Protein AF-A0A0K2RE58-F1 (afdb_monomer)

Solvent-accessible surface area (backbone atoms only — not comparable to full-atom values): 7205 Å² total; per-residue (Å²): 124,88,37,88,30,58,27,41,42,34,70,83,66,79,78,44,66,29,50,30,36,69,42,78,44,76,34,79,96,66,64,27,40,36,36,45,38,38,35,43,42,92,88,70,52,70,50,42,34,43,36,40,36,38,67,41,87,90,76,69,30,39,33,37,38,62,45,48,74,82,71,63,81,72,67,82,51,24,39,31,47,79,53,97,61,28,3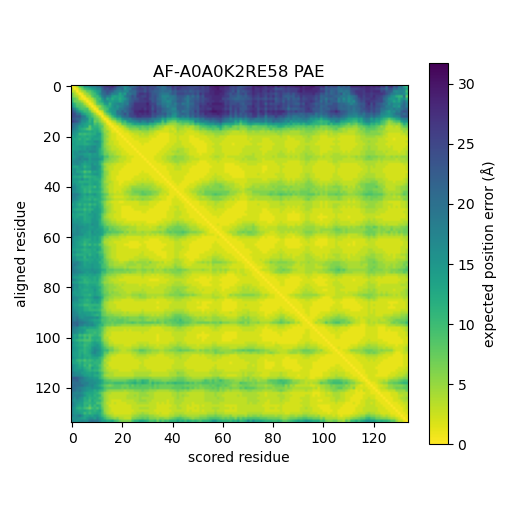6,43,30,43,31,81,52,98,71,22,37,41,38,38,37,41,35,60,54,98,65,30,40,38,40,38,34,28,40,19,52,67,86,50,94,56,72,44,55,45,32,36,38,48,39,60,74,117

Radius of gyration: 14.86 Å; Cα contacts (8 Å, |Δi|>4): 330; chains: 1; bounding box: 42×36×36 Å

pLDDT: mean 86.85, std 17.39, range [25.44, 98.5]

Foldseek 3Di:
DWFWDKKWFFPPDPTFIWIKTWDWDQDPVNQKIKIWIKTAGPVRDMKIKIWIWGADPVPRKIWIWMDIPVPDDTDGTFIGDDDPQKTWTWDQDLQFIWIWIWHADPQKTWIWIWTDGDVRPDTGTGIIDITGDD

Nearest PDB structures (foldseek):
  1xuv-assembly2_B-2  TM=3.868E-01  e=1.347E+00  Methanosarcina mazei Go1
  8t0b-assembly1_A  TM=4.002E-01  e=2.517E+00  Burkholderia pseudomallei
  3szd-assembly2_A  TM=3.207E-01  e=1.940E+00  Pseudomonas aeruginosa

Structure (mmCIF, N/CA/C/O backbone):
data_AF-A0A0K2RE58-F1
#
_entry.id   AF-A0A0K2RE58-F1
#
loop_
_atom_site.group_PDB
_atom_site.id
_atom_site.type_symbol
_atom_site.label_atom_id
_atom_site.label_alt_id
_atom_site.label_comp_id
_atom_site.label_asym_id
_atom_site.label_entity_id
_atom_site.label_seq_id
_atom_site.pdbx_PDB_ins_code
_atom_site.Cartn_x
_atom_site.Cartn_y
_atom_site.Cartn_z
_atom_site.occupancy
_atom_site.B_iso_or_equiv
_atom_site.auth_seq_id
_atom_site.auth_comp_id
_atom_site.auth_asym_id
_atom_site.auth_atom_id
_atom_site.pdbx_PDB_model_num
ATOM 1 N N . MET A 1 1 ? -8.934 14.467 6.658 1.00 32.16 1 MET A N 1
ATOM 2 C CA . MET A 1 1 ? -8.163 14.538 7.914 1.00 32.16 1 MET A CA 1
ATOM 3 C C . MET A 1 1 ? -6.712 14.378 7.505 1.00 32.16 1 MET A C 1
ATOM 5 O O . MET A 1 1 ? -6.365 13.281 7.088 1.00 32.16 1 MET A O 1
ATOM 9 N N . ALA A 1 2 ? -5.959 15.477 7.457 1.00 25.44 2 ALA A N 1
ATOM 10 C CA . ALA A 1 2 ? -4.579 15.512 6.970 1.00 25.44 2 ALA A CA 1
ATOM 11 C C . ALA A 1 2 ? -3.623 15.369 8.157 1.00 25.44 2 ALA A C 1
ATOM 13 O O . ALA A 1 2 ? -3.807 16.069 9.151 1.00 25.44 2 ALA A O 1
ATOM 14 N N . GLY A 1 3 ? -2.667 14.443 8.076 1.00 31.27 3 GLY A N 1
ATOM 15 C CA . GLY A 1 3 ? -1.688 14.166 9.129 1.00 31.27 3 GLY A CA 1
ATOM 16 C C . GLY A 1 3 ? -0.269 14.234 8.578 1.00 31.27 3 GLY A C 1
ATOM 17 O O . GLY A 1 3 ? 0.029 13.620 7.560 1.00 31.27 3 GLY A O 1
ATOM 18 N N . GLU A 1 4 ? 0.594 14.983 9.255 1.00 36.97 4 GLU A N 1
ATOM 19 C CA . GLU A 1 4 ? 2.000 15.196 8.905 1.00 36.97 4 GLU A CA 1
ATOM 20 C C . GLU A 1 4 ? 2.872 14.207 9.678 1.00 36.97 4 GLU A C 1
ATOM 22 O O . GLU A 1 4 ? 2.992 14.397 10.880 1.00 36.97 4 GLU A O 1
ATOM 27 N N . HIS A 1 5 ? 3.502 13.186 9.066 1.00 49.62 5 HIS A N 1
ATOM 28 C CA . HIS A 1 5 ? 4.506 12.371 9.779 1.00 49.62 5 HIS A CA 1
ATOM 29 C C . HIS A 1 5 ? 5.591 11.713 8.895 1.00 49.62 5 HIS A C 1
ATOM 31 O O . HIS A 1 5 ? 5.375 11.304 7.757 1.00 49.62 5 HIS A O 1
ATOM 37 N N . ARG A 1 6 ? 6.781 11.583 9.504 1.00 45.56 6 ARG A N 1
ATOM 38 C CA . ARG A 1 6 ? 8.070 11.150 8.935 1.00 45.56 6 ARG A CA 1
ATOM 39 C C . ARG A 1 6 ? 8.055 9.753 8.289 1.00 45.56 6 ARG A C 1
ATOM 41 O O . ARG A 1 6 ? 7.850 8.741 8.959 1.00 45.56 6 ARG A O 1
ATOM 48 N N . ALA A 1 7 ? 8.428 9.700 7.016 1.00 43.16 7 ALA A N 1
ATOM 49 C CA . ALA A 1 7 ? 8.826 8.512 6.268 1.00 43.16 7 ALA A CA 1
ATOM 50 C C . ALA A 1 7 ? 10.308 8.154 6.501 1.00 43.16 7 ALA A C 1
ATOM 52 O O . ALA A 1 7 ? 11.157 9.020 6.721 1.00 43.16 7 ALA A O 1
ATOM 53 N N . CYS A 1 8 ? 10.629 6.861 6.428 1.00 37.31 8 CYS A N 1
ATOM 54 C CA . CYS A 1 8 ? 11.985 6.310 6.434 1.00 37.31 8 CYS A CA 1
ATOM 55 C C . CYS A 1 8 ? 12.222 5.476 5.163 1.00 37.31 8 CYS A C 1
ATOM 57 O O . CYS A 1 8 ? 11.462 4.565 4.847 1.00 37.31 8 CYS A O 1
ATOM 59 N N . GLY A 1 9 ? 13.278 5.828 4.430 1.00 36.84 9 GLY A N 1
ATOM 60 C CA . GLY A 1 9 ? 13.442 5.571 2.997 1.00 36.84 9 GLY A CA 1
ATOM 61 C C . GLY A 1 9 ? 13.939 4.196 2.527 1.00 36.84 9 GLY A C 1
ATOM 62 O O . GLY A 1 9 ? 14.056 3.240 3.295 1.00 36.84 9 GLY A O 1
ATOM 63 N N . LEU A 1 10 ? 14.244 4.162 1.219 1.00 35.12 10 LEU A N 1
ATOM 64 C CA . LEU A 1 10 ? 14.718 3.026 0.411 1.00 35.12 10 LEU A CA 1
ATOM 65 C C . LEU A 1 10 ? 16.047 2.415 0.871 1.00 35.12 10 LEU A C 1
ATOM 67 O O . LEU A 1 10 ? 17.032 3.135 1.013 1.00 35.12 10 LEU A O 1
ATOM 71 N N . ALA A 1 11 ? 16.120 1.076 0.965 1.00 37.28 11 ALA A N 1
ATOM 72 C CA . ALA A 1 11 ? 17.372 0.328 1.144 1.00 37.28 11 ALA A CA 1
ATOM 73 C C . ALA A 1 11 ? 18.085 0.013 -0.185 1.00 37.28 11 ALA A C 1
ATOM 75 O O . ALA A 1 11 ? 18.521 -1.109 -0.426 1.00 37.28 11 ALA A O 1
ATOM 76 N N . LEU A 1 12 ? 18.239 1.027 -1.035 1.00 34.56 12 LEU A N 1
ATOM 77 C CA . LEU A 1 12 ? 19.240 1.047 -2.104 1.00 34.56 12 LEU A CA 1
ATOM 78 C C . LEU A 1 12 ? 19.8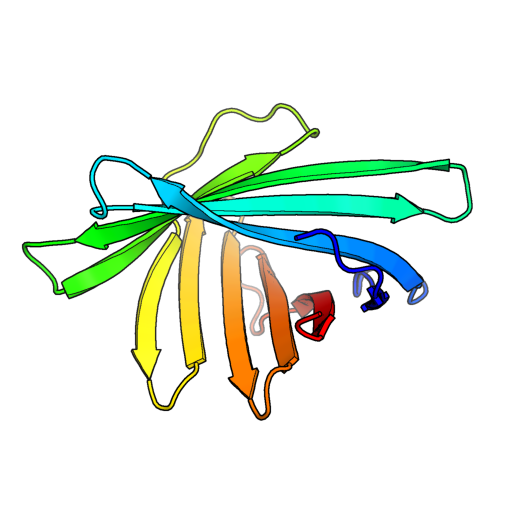55 2.454 -2.129 1.00 34.56 12 LEU A C 1
ATOM 80 O O . LEU A 1 12 ? 19.512 3.285 -2.965 1.00 34.56 12 LEU A O 1
ATOM 84 N N . GLY A 1 13 ? 20.696 2.746 -1.132 1.00 48.16 13 GLY A N 1
ATOM 85 C CA . GLY A 1 13 ? 21.348 4.045 -0.931 1.00 48.16 13 GLY A CA 1
ATOM 86 C C . GLY A 1 13 ? 21.375 4.488 0.535 1.00 48.16 13 GLY A C 1
ATOM 87 O O . GLY A 1 13 ? 21.049 3.721 1.442 1.00 48.16 13 GLY A O 1
ATOM 88 N N . THR A 1 14 ? 21.769 5.741 0.775 1.00 57.22 14 THR A N 1
ATOM 89 C CA . THR A 1 14 ? 21.676 6.377 2.097 1.00 57.22 14 THR A CA 1
ATOM 90 C C . THR A 1 14 ? 20.213 6.444 2.525 1.00 57.22 14 THR A C 1
ATOM 92 O O . THR A 1 14 ? 19.367 6.934 1.776 1.00 57.22 14 THR A O 1
ATOM 95 N N . ARG A 1 15 ? 19.909 5.980 3.743 1.00 62.75 15 ARG A N 1
ATOM 96 C CA . ARG A 1 15 ? 18.578 6.114 4.344 1.00 62.75 15 ARG A CA 1
ATOM 97 C C . ARG A 1 15 ? 18.203 7.595 4.395 1.00 62.75 15 ARG A C 1
ATOM 99 O O . ARG A 1 15 ? 18.829 8.364 5.119 1.00 62.75 15 ARG A O 1
ATOM 106 N N . ARG A 1 16 ? 17.180 7.977 3.636 1.00 69.50 16 ARG A N 1
ATOM 107 C CA . ARG A 1 16 ? 16.602 9.325 3.651 1.00 69.50 16 ARG A CA 1
ATOM 108 C C . ARG A 1 16 ? 15.283 9.327 4.411 1.00 69.50 16 ARG A C 1
ATOM 110 O O . ARG A 1 16 ? 14.629 8.289 4.533 1.00 69.50 16 ARG A O 1
ATOM 117 N N . THR A 1 17 ? 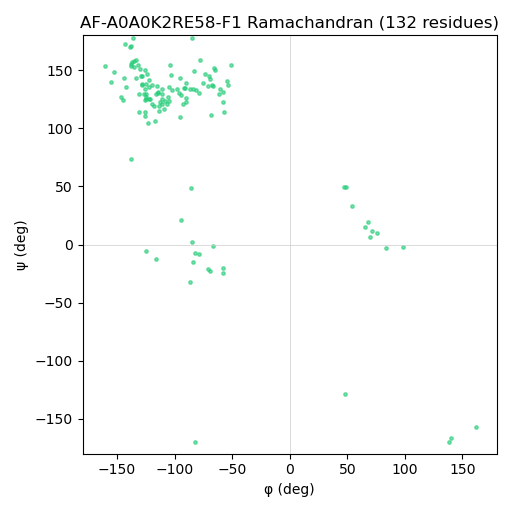14.929 10.480 4.956 1.00 77.06 17 THR A N 1
ATOM 118 C CA . THR A 1 17 ? 13.632 10.722 5.590 1.00 77.06 17 THR A CA 1
ATOM 119 C C . THR A 1 17 ? 12.926 11.841 4.851 1.00 77.06 17 THR A C 1
ATOM 121 O O . THR A 1 17 ? 13.558 12.849 4.545 1.00 77.06 17 THR A O 1
ATOM 124 N N . ALA A 1 18 ? 11.636 11.661 4.614 1.00 83.50 18 ALA A N 1
ATOM 125 C CA . ALA A 1 18 ? 10.760 12.619 3.950 1.00 83.50 18 ALA A CA 1
ATOM 126 C C . ALA A 1 18 ? 9.489 12.777 4.788 1.00 83.50 18 ALA A C 1
ATOM 128 O O . ALA A 1 18 ? 9.127 11.849 5.512 1.00 83.50 18 ALA A O 1
ATOM 129 N N . ASP A 1 19 ? 8.804 13.909 4.704 1.00 84.44 19 ASP A N 1
ATOM 130 C CA . ASP A 1 19 ? 7.482 14.027 5.317 1.00 84.44 19 ASP A CA 1
ATOM 131 C C . ASP A 1 19 ? 6.445 13.403 4.393 1.00 84.44 19 ASP A C 1
ATOM 133 O O . ASP A 1 19 ? 6.462 13.635 3.181 1.00 84.44 19 ASP A O 1
ATOM 137 N N . ALA A 1 20 ? 5.572 12.574 4.965 1.00 86.44 20 ALA A N 1
ATOM 138 C CA . ALA A 1 20 ? 4.543 11.868 4.229 1.00 86.44 20 ALA A CA 1
ATOM 139 C C . ALA A 1 20 ? 3.165 12.072 4.855 1.00 86.44 20 ALA A C 1
ATOM 141 O O . ALA A 1 20 ? 3.000 12.104 6.077 1.00 86.44 20 ALA A O 1
ATOM 142 N N . GLU A 1 21 ? 2.167 12.137 3.986 1.00 90.06 21 GLU A N 1
ATOM 143 C CA . GLU A 1 21 ? 0.761 12.091 4.339 1.00 90.06 21 GLU A CA 1
ATOM 144 C C . GLU A 1 21 ? 0.152 10.818 3.755 1.00 90.06 21 GLU A C 1
ATOM 146 O O . GLU A 1 21 ? 0.389 10.455 2.599 1.00 90.06 21 GLU A O 1
ATOM 151 N N . VAL A 1 22 ? -0.664 10.144 4.565 1.00 93.75 22 VAL A N 1
ATOM 152 C CA . VAL A 1 22 ? -1.510 9.050 4.103 1.00 93.75 22 VAL A CA 1
ATOM 153 C C . VAL A 1 22 ? -2.928 9.257 4.605 1.00 93.75 22 VAL A C 1
ATOM 155 O O . VAL A 1 22 ? -3.162 9.470 5.794 1.00 93.75 22 VAL A O 1
ATOM 158 N N . THR A 1 23 ? -3.892 9.169 3.697 1.00 94.38 23 THR A N 1
ATOM 159 C CA . THR A 1 23 ? -5.313 9.221 4.036 1.00 94.38 23 THR A CA 1
ATOM 160 C C . THR A 1 23 ? -6.017 7.981 3.522 1.00 94.38 23 THR A C 1
ATOM 162 O O . THR A 1 23 ? -5.652 7.423 2.490 1.00 94.38 23 THR A O 1
ATOM 165 N N . PHE A 1 24 ? -7.028 7.545 4.269 1.00 94.81 24 PHE A N 1
ATOM 166 C CA . PHE A 1 24 ? -7.882 6.430 3.892 1.00 94.81 24 PHE A CA 1
ATOM 167 C C . PHE A 1 24 ? -9.335 6.887 3.898 1.00 94.81 24 PHE A C 1
ATOM 169 O O . PHE A 1 24 ? -9.801 7.469 4.881 1.00 94.81 24 PHE A O 1
ATOM 176 N N . SER A 1 25 ? -10.062 6.617 2.820 1.00 96.31 25 SER A N 1
ATOM 177 C CA . SER A 1 25 ? -11.476 6.959 2.686 1.00 96.31 25 SER A CA 1
ATOM 178 C C . SER A 1 25 ? -12.269 5.780 2.133 1.00 96.31 25 SER A C 1
ATOM 180 O O . SER A 1 25 ? -11.790 5.008 1.306 1.00 96.31 25 SER A O 1
ATOM 182 N N . ARG A 1 26 ? -13.504 5.609 2.614 1.00 97.69 26 ARG A N 1
ATOM 183 C CA . ARG A 1 26 ? -14.423 4.619 2.042 1.00 97.69 26 ARG A CA 1
ATOM 184 C C . ARG A 1 26 ? -14.868 5.101 0.664 1.00 97.69 26 ARG A C 1
ATOM 186 O O . 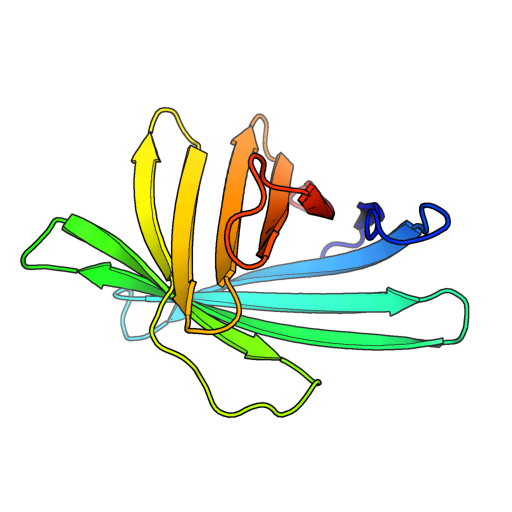ARG A 1 26 ? -15.219 6.268 0.506 1.00 97.69 26 ARG A O 1
ATOM 193 N N . ALA A 1 27 ? -14.898 4.196 -0.299 1.00 97.06 27 ALA A N 1
ATOM 194 C CA . ALA A 1 27 ? -15.346 4.454 -1.660 1.00 97.06 27 ALA A CA 1
ATOM 195 C C . ALA A 1 27 ? -16.251 3.319 -2.152 1.00 97.06 27 ALA A C 1
ATOM 197 O O . ALA A 1 27 ? -16.494 2.351 -1.429 1.00 97.06 27 ALA A O 1
ATOM 198 N N . ALA A 1 28 ? -16.772 3.460 -3.377 1.00 96.81 28 ALA A N 1
ATOM 199 C CA . ALA A 1 28 ? -17.606 2.454 -4.039 1.00 96.81 28 ALA A CA 1
ATOM 200 C C . ALA A 1 28 ? -18.739 1.932 -3.134 1.00 96.81 28 ALA A C 1
ATOM 202 O O . ALA A 1 28 ? -18.865 0.735 -2.922 1.00 96.81 28 ALA A O 1
ATOM 203 N N . GLY A 1 29 ? -19.507 2.827 -2.503 1.00 95.69 29 GLY A N 1
ATOM 204 C CA . GLY A 1 29 ? -20.604 2.432 -1.606 1.00 95.69 29 GLY A CA 1
ATOM 205 C C . GLY A 1 29 ? -20.174 1.691 -0.330 1.00 95.69 29 GLY A C 1
ATOM 206 O O . GLY A 1 29 ? -21.012 1.087 0.327 1.00 95.69 29 GLY A O 1
ATOM 207 N N . GLY A 1 30 ? -18.887 1.731 0.030 1.00 94.62 30 GLY A N 1
ATOM 208 C CA . GLY A 1 30 ? -18.326 1.015 1.178 1.00 94.62 30 GLY A CA 1
ATOM 209 C C . GLY A 1 30 ? -17.643 -0.308 0.826 1.00 94.62 30 GLY A C 1
ATOM 210 O O . GLY A 1 30 ? -17.061 -0.919 1.716 1.00 94.62 30 GLY A O 1
ATOM 211 N N . TYR A 1 31 ? -17.655 -0.718 -0.447 1.00 95.44 31 TYR A N 1
ATOM 212 C CA . TYR A 1 31 ? -16.985 -1.935 -0.922 1.00 95.44 31 TYR A CA 1
ATOM 213 C C . TYR A 1 31 ? -15.484 -1.748 -1.187 1.00 95.44 31 TYR A C 1
ATOM 215 O O . TYR A 1 31 ? -14.781 -2.721 -1.456 1.00 95.44 31 TYR A O 1
ATOM 223 N N . ALA A 1 32 ? -14.982 -0.512 -1.108 1.00 97.75 32 ALA A N 1
ATOM 224 C CA . ALA A 1 32 ? -13.568 -0.212 -1.281 1.00 97.75 32 ALA A CA 1
ATOM 225 C C . ALA A 1 32 ? -13.045 0.767 -0.224 1.00 97.75 32 ALA A C 1
ATOM 227 O O . ALA A 1 32 ? -13.774 1.630 0.277 1.00 97.75 32 ALA A O 1
ATOM 228 N N . LEU A 1 33 ? -11.748 0.665 0.061 1.00 97.75 33 LEU A N 1
ATOM 229 C CA . LEU A 1 33 ? -10.988 1.666 0.803 1.00 97.75 33 LEU A CA 1
ATOM 230 C C . LEU A 1 33 ? -9.956 2.286 -0.137 1.00 97.75 33 LEU A C 1
ATOM 232 O O . LEU A 1 33 ? -9.090 1.586 -0.654 1.00 97.75 33 LEU A O 1
ATOM 236 N N . VAL A 1 34 ? -10.040 3.592 -0.357 1.00 98.31 34 VAL A N 1
ATOM 237 C CA . VAL A 1 34 ? -9.049 4.338 -1.130 1.00 98.31 34 VAL A CA 1
ATOM 238 C C . VAL A 1 34 ? -7.981 4.839 -0.175 1.00 98.31 34 VAL A C 1
ATOM 240 O O . VAL A 1 34 ? -8.291 5.502 0.810 1.00 98.31 34 VAL A O 1
ATOM 243 N N . GLN A 1 35 ? -6.730 4.518 -0.472 1.00 97.56 35 GLN A N 1
ATOM 244 C CA . GLN A 1 35 ? -5.541 5.105 0.122 1.00 97.56 35 GLN A CA 1
ATOM 245 C C . GLN A 1 35 ? -5.039 6.213 -0.795 1.00 97.56 35 GLN A C 1
ATOM 247 O O . GLN A 1 35 ? -4.815 5.969 -1.977 1.00 97.56 35 GLN A O 1
ATOM 252 N N . SER A 1 36 ? -4.782 7.392 -0.249 1.00 96.62 36 SER A N 1
ATOM 253 C CA . SER A 1 36 ? -3.999 8.429 -0.921 1.00 96.62 36 SER A CA 1
ATOM 254 C C . SER A 1 36 ? -2.715 8.637 -0.144 1.00 96.62 36 SER A C 1
ATOM 256 O O . SER A 1 36 ? -2.756 8.775 1.076 1.00 96.62 36 SER A O 1
ATOM 258 N N . TYR A 1 37 ? -1.589 8.633 -0.844 1.00 94.50 37 TYR A N 1
ATOM 259 C CA . TYR A 1 37 ? -0.260 8.798 -0.281 1.00 94.50 37 TYR A CA 1
ATOM 260 C C . TYR A 1 37 ? 0.482 9.904 -1.023 1.00 94.50 37 TYR A C 1
ATOM 262 O O . TYR A 1 37 ? 0.456 9.947 -2.253 1.00 94.50 37 TYR A O 1
ATOM 270 N N . ARG A 1 38 ? 1.185 10.753 -0.277 1.00 93.12 38 ARG A N 1
ATOM 271 C CA . ARG A 1 38 ? 2.127 11.728 -0.823 1.00 93.12 38 ARG A CA 1
ATOM 272 C C . ARG A 1 38 ? 3.316 11.874 0.112 1.00 93.12 38 ARG A C 1
ATOM 274 O O . ARG A 1 38 ? 3.129 11.879 1.324 1.00 93.12 38 ARG A O 1
ATOM 281 N N . HIS A 1 39 ? 4.510 12.060 -0.437 1.00 89.62 39 HIS A N 1
ATOM 282 C CA . HIS A 1 39 ? 5.645 12.580 0.322 1.00 89.62 39 HIS A CA 1
ATOM 283 C C . HIS A 1 39 ? 6.401 13.651 -0.455 1.00 89.62 39 HIS A C 1
ATOM 285 O O . HIS A 1 39 ? 6.326 13.705 -1.684 1.00 89.62 39 HIS A O 1
ATOM 291 N N . ILE A 1 40 ? 7.135 14.487 0.274 1.00 88.50 40 ILE A N 1
ATOM 292 C CA . ILE A 1 40 ? 8.023 15.508 -0.284 1.00 88.50 40 ILE A CA 1
ATOM 293 C C . ILE A 1 40 ? 9.437 15.244 0.233 1.00 88.50 40 ILE A C 1
ATOM 295 O O . ILE A 1 40 ? 9.664 15.136 1.438 1.00 88.50 40 ILE A O 1
ATOM 299 N N . GLU A 1 41 ? 10.378 15.110 -0.692 1.00 85.38 41 GLU A N 1
ATOM 300 C CA . GLU A 1 41 ? 11.802 14.954 -0.413 1.00 85.38 41 GLU A CA 1
ATOM 301 C C . GLU A 1 41 ? 12.441 16.311 -0.058 1.00 85.38 41 GLU A C 1
ATOM 303 O O . GLU A 1 41 ? 11.923 17.364 -0.441 1.00 85.38 41 GLU A O 1
ATOM 308 N N . PRO A 1 42 ? 13.600 16.332 0.630 1.00 82.94 42 PRO A N 1
ATOM 309 C CA . PRO A 1 42 ? 14.271 17.580 1.008 1.00 82.94 42 PRO A CA 1
ATOM 310 C C . PRO A 1 42 ? 14.639 18.506 -0.162 1.00 82.94 42 PRO A C 1
ATOM 312 O O . PRO A 1 42 ? 14.794 19.708 0.034 1.00 82.94 42 PRO A O 1
ATOM 315 N N . ASP A 1 43 ? 14.797 17.959 -1.370 1.00 85.75 43 ASP A N 1
ATOM 316 C CA . ASP A 1 43 ? 15.091 18.716 -2.593 1.00 85.75 43 ASP A CA 1
ATOM 317 C C . ASP A 1 43 ? 13.833 19.283 -3.283 1.00 85.75 43 ASP A C 1
ATOM 319 O O . ASP A 1 43 ? 13.932 19.916 -4.334 1.00 85.75 43 ASP A O 1
ATOM 323 N N . GLY A 1 44 ? 12.651 19.073 -2.696 1.00 86.56 44 GLY A N 1
ATOM 324 C CA . GLY A 1 44 ? 11.365 19.521 -3.226 1.00 86.56 44 GLY A CA 1
ATOM 325 C C . GLY A 1 44 ? 10.743 18.582 -4.261 1.00 86.56 44 GLY A C 1
ATOM 326 O O . GLY A 1 44 ? 9.614 18.830 -4.698 1.00 86.56 44 GLY A O 1
ATOM 327 N N . THR A 1 45 ? 11.419 17.495 -4.646 1.00 89.06 45 THR A N 1
ATOM 328 C CA . THR A 1 45 ? 10.774 16.434 -5.427 1.00 89.06 45 THR A CA 1
ATOM 329 C C . THR A 1 45 ? 9.693 15.752 -4.590 1.00 89.06 45 THR A C 1
ATOM 331 O O . THR A 1 45 ? 9.732 15.751 -3.360 1.00 89.06 45 THR A O 1
ATOM 334 N N . HIS A 1 46 ? 8.668 15.216 -5.246 1.00 89.62 46 HIS A N 1
ATOM 335 C CA . HIS A 1 46 ? 7.557 14.573 -4.557 1.00 89.62 46 HIS A CA 1
ATOM 336 C C . HIS A 1 46 ? 7.150 13.289 -5.265 1.00 89.62 46 HIS A C 1
ATOM 338 O O . HIS A 1 46 ? 7.347 13.122 -6.470 1.00 89.62 46 HIS A O 1
ATOM 344 N N . PHE A 1 47 ? 6.551 12.398 -4.489 1.00 91.81 47 PHE A N 1
ATOM 345 C CA . PHE A 1 47 ? 5.932 11.177 -4.970 1.00 91.81 47 PHE A CA 1
ATOM 346 C C . PHE A 1 47 ? 4.490 11.150 -4.496 1.00 91.81 47 PHE A C 1
ATOM 348 O O . PHE A 1 47 ? 4.204 11.468 -3.339 1.00 91.81 47 PHE A O 1
ATOM 355 N N . GLU A 1 48 ? 3.594 10.736 -5.381 1.00 95.31 48 GLU A N 1
ATOM 356 C CA . GLU A 1 48 ? 2.174 10.584 -5.095 1.00 95.31 48 GLU A CA 1
ATOM 357 C C . GLU A 1 48 ? 1.717 9.206 -5.544 1.00 95.31 48 GLU A C 1
ATOM 359 O O . GLU A 1 48 ? 2.181 8.686 -6.557 1.00 95.31 48 GLU A O 1
ATOM 364 N N . GLY A 1 49 ? 0.787 8.609 -4.807 1.00 95.19 49 GLY A N 1
ATOM 365 C CA . GLY A 1 49 ? 0.166 7.373 -5.243 1.00 95.19 49 GLY A CA 1
ATOM 366 C C . GLY A 1 49 ? -1.158 7.088 -4.568 1.00 95.19 49 GLY A C 1
ATOM 367 O O . GLY A 1 49 ? -1.428 7.522 -3.446 1.00 95.19 49 GLY A O 1
ATOM 368 N N . HIS A 1 50 ? -1.986 6.331 -5.276 1.00 97.06 50 HIS A N 1
ATOM 369 C CA . HIS A 1 50 ? -3.324 5.971 -4.850 1.00 97.06 50 HIS A CA 1
ATOM 370 C C . HIS A 1 50 ? -3.501 4.462 -4.871 1.00 97.06 50 HIS A C 1
ATOM 372 O O . HIS A 1 50 ? -3.297 3.800 -5.889 1.00 97.06 50 HIS A O 1
ATOM 378 N N . GLY A 1 51 ? -3.898 3.939 -3.716 1.00 97.31 51 GLY A N 1
ATOM 379 C CA . GLY A 1 51 ? -4.257 2.550 -3.518 1.00 97.31 51 GLY A CA 1
ATOM 380 C C . GLY A 1 51 ? -5.767 2.368 -3.457 1.00 97.31 51 GLY A C 1
ATOM 381 O O . GLY A 1 51 ? -6.465 3.207 -2.897 1.00 97.31 51 GLY A O 1
ATOM 382 N N . VAL A 1 52 ? -6.279 1.254 -3.963 1.00 98.38 52 VAL A N 1
ATOM 383 C CA . VAL A 1 52 ? -7.668 0.833 -3.752 1.00 98.38 52 VAL A CA 1
ATO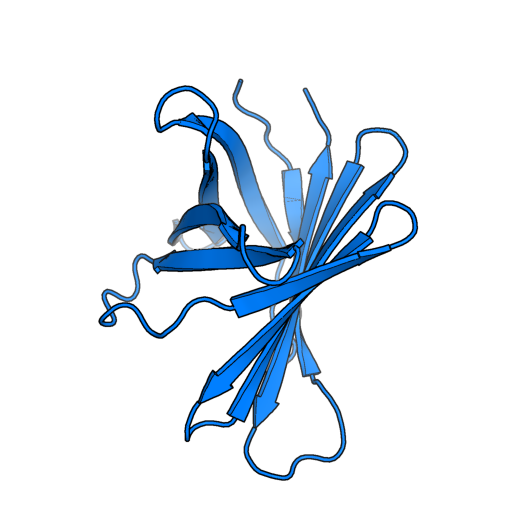M 384 C C . VAL A 1 52 ? -7.651 -0.573 -3.179 1.00 98.38 52 VAL A C 1
ATOM 386 O O . VAL A 1 52 ? -7.218 -1.509 -3.850 1.00 98.38 52 VAL A O 1
ATOM 389 N N . PHE A 1 53 ? -8.105 -0.713 -1.937 1.00 98.44 53 PHE A N 1
ATOM 390 C CA . PHE A 1 53 ? -8.311 -2.004 -1.294 1.00 98.44 53 PHE A CA 1
ATOM 391 C C . PHE A 1 53 ? -9.738 -2.486 -1.536 1.00 98.44 53 PHE A C 1
ATOM 393 O O . PHE A 1 53 ? -10.689 -1.724 -1.353 1.00 98.44 53 PHE A O 1
ATOM 400 N N . THR A 1 54 ? -9.878 -3.757 -1.895 1.00 98.19 54 THR A N 1
ATOM 401 C CA . THR A 1 54 ? -11.156 -4.479 -2.009 1.00 98.19 54 THR A CA 1
ATOM 402 C C . THR A 1 54 ? -11.000 -5.877 -1.412 1.00 98.19 54 THR A C 1
ATOM 404 O O . THR A 1 54 ? -9.883 -6.287 -1.091 1.00 98.19 54 THR A O 1
ATOM 407 N N . VAL A 1 55 ? -12.103 -6.604 -1.251 1.00 97.38 55 VAL A N 1
ATOM 408 C CA . VAL A 1 55 ? -12.091 -8.014 -0.843 1.00 97.38 55 VAL A CA 1
ATOM 409 C C . VAL A 1 55 ? -12.543 -8.858 -2.028 1.00 97.38 55 VAL A C 1
ATOM 411 O O . VAL A 1 55 ? -13.570 -8.561 -2.635 1.00 97.38 55 VAL A O 1
ATOM 414 N N . ASP A 1 56 ? -11.767 -9.885 -2.359 1.00 95.56 56 ASP A N 1
ATOM 415 C CA . ASP A 1 56 ? -12.124 -10.933 -3.308 1.00 95.56 56 ASP A CA 1
ATOM 416 C C . ASP A 1 56 ? -13.261 -11.770 -2.691 1.00 95.56 56 ASP A C 1
ATOM 418 O O . ASP A 1 56 ? -13.031 -12.436 -1.678 1.00 95.56 56 ASP A O 1
ATOM 422 N N . PRO A 1 57 ? -14.493 -11.713 -3.227 1.00 91.94 57 PRO A N 1
ATOM 423 C CA . PRO A 1 57 ? -15.638 -12.382 -2.614 1.00 91.94 57 PRO A CA 1
ATOM 424 C C . PRO A 1 57 ? -15.551 -13.909 -2.705 1.00 91.94 57 PRO A C 1
ATOM 426 O O . PRO A 1 57 ? -16.167 -14.593 -1.890 1.00 91.94 57 PRO A O 1
ATOM 429 N N . ASP A 1 58 ? -14.782 -14.434 -3.659 1.00 94.44 58 ASP A N 1
ATOM 430 C CA . ASP A 1 58 ? -14.674 -15.870 -3.904 1.00 94.44 58 ASP A CA 1
ATOM 431 C C . ASP A 1 58 ? -13.602 -16.508 -3.008 1.00 94.44 58 ASP A C 1
ATOM 433 O O . ASP A 1 58 ? -13.746 -17.651 -2.576 1.00 94.44 58 ASP A O 1
ATOM 437 N N . HIS A 1 59 ? -12.538 -15.759 -2.693 1.00 91.56 59 HIS A N 1
ATOM 438 C CA . HIS A 1 59 ? -11.365 -16.275 -1.972 1.00 91.56 59 HIS A CA 1
ATOM 439 C C . HIS A 1 59 ? -11.146 -15.638 -0.591 1.00 91.56 59 HIS A C 1
ATOM 441 O O . HIS A 1 59 ? -10.322 -16.115 0.189 1.00 91.56 59 HIS A O 1
ATOM 447 N N . GLY A 1 60 ? -11.843 -14.542 -0.275 1.00 92.56 60 GLY A N 1
ATOM 448 C CA . GLY A 1 60 ? -11.674 -13.785 0.971 1.00 92.56 60 GLY A CA 1
ATOM 449 C C . GLY A 1 60 ? -10.346 -13.023 1.077 1.00 92.56 60 GLY A C 1
ATOM 450 O O . GLY A 1 60 ? -10.037 -12.459 2.129 1.00 92.56 60 GLY A O 1
ATOM 451 N N . GLU A 1 61 ? -9.543 -13.000 0.011 1.00 97.38 61 GLU A N 1
ATOM 452 C CA . GLU A 1 61 ? -8.300 -12.232 -0.059 1.00 97.38 61 GLU A CA 1
ATOM 453 C C . GLU A 1 61 ? -8.586 -10.730 -0.128 1.00 97.38 61 GLU A C 1
ATOM 455 O O . GLU A 1 61 ? -9.520 -10.272 -0.779 1.00 97.38 61 GLU A O 1
ATOM 460 N N . THR A 1 62 ? -7.731 -9.926 0.493 1.00 98.25 62 THR A N 1
ATOM 461 C CA . THR A 1 62 ? -7.669 -8.493 0.209 1.00 98.25 62 THR A CA 1
ATOM 462 C C . THR A 1 62 ? -6.895 -8.273 -1.086 1.00 98.25 62 THR A C 1
ATOM 464 O O . THR A 1 62 ? -5.782 -8.773 -1.251 1.00 98.25 62 THR A O 1
ATOM 467 N N . LEU A 1 63 ? -7.470 -7.486 -1.991 1.00 98.38 63 LEU A N 1
ATOM 468 C CA . LEU A 1 63 ? -6.831 -7.033 -3.221 1.00 98.38 63 LEU A CA 1
ATOM 469 C C . LEU A 1 63 ? -6.442 -5.569 -3.068 1.00 98.38 63 LEU A C 1
ATOM 471 O O . LEU A 1 63 ? -7.260 -4.765 -2.624 1.00 98.38 63 LEU A O 1
ATOM 475 N N . TRP A 1 64 ? -5.232 -5.212 -3.483 1.00 98.38 64 TRP A N 1
ATOM 476 C CA . TRP A 1 64 ? -4.750 -3.836 -3.486 1.00 98.38 64 TRP A CA 1
ATOM 477 C C . TRP A 1 64 ? -4.248 -3.437 -4.869 1.00 98.38 64 TRP A C 1
ATOM 479 O O . TRP A 1 64 ? -3.221 -3.919 -5.353 1.00 98.38 64 TRP A O 1
ATOM 489 N N . TYR A 1 65 ? -4.998 -2.546 -5.507 1.00 97.44 65 TYR A N 1
ATOM 490 C CA . TYR A 1 65 ? -4.638 -1.909 -6.768 1.00 97.44 65 TYR A CA 1
ATOM 491 C C . TYR A 1 65 ? -3.876 -0.631 -6.458 1.00 97.44 65 TYR A C 1
ATOM 493 O O . TYR A 1 65 ? -4.267 0.085 -5.542 1.00 97.44 65 TYR A O 1
ATOM 501 N N . TYR A 1 66 ? -2.815 -0.332 -7.203 1.00 95.94 66 TYR A N 1
ATOM 502 C CA . TYR A 1 66 ? -1.986 0.837 -6.924 1.00 95.94 66 TYR A CA 1
ATOM 503 C C . TYR A 1 66 ? -1.513 1.509 -8.206 1.00 95.94 66 TYR A C 1
ATOM 505 O O . TYR A 1 66 ? -1.061 0.832 -9.133 1.00 95.94 66 TYR A O 1
ATOM 513 N N . VAL A 1 67 ? -1.599 2.835 -8.219 1.00 96.06 67 VAL A N 1
ATOM 514 C CA . VAL A 1 67 ? -1.033 3.719 -9.241 1.00 96.06 67 VAL A CA 1
ATOM 515 C C . VAL A 1 67 ? -0.233 4.819 -8.561 1.00 96.06 67 VAL A C 1
ATOM 517 O O . VAL A 1 67 ? -0.547 5.205 -7.436 1.00 96.06 67 VAL A O 1
ATOM 520 N N . ASP A 1 68 ? 0.784 5.332 -9.242 1.00 94.94 68 ASP A N 1
ATOM 521 C CA . ASP A 1 68 ? 1.654 6.372 -8.706 1.00 94.94 68 ASP A CA 1
ATOM 522 C C . ASP A 1 68 ? 2.095 7.390 -9.763 1.00 94.94 68 ASP A C 1
ATOM 524 O O . ASP A 1 68 ? 1.854 7.240 -10.967 1.00 94.94 68 ASP A O 1
ATOM 528 N N . SER A 1 69 ? 2.754 8.446 -9.291 1.00 94.88 69 SER A N 1
ATOM 529 C CA . SER A 1 69 ? 3.279 9.549 -10.092 1.00 94.88 69 SER A CA 1
ATOM 530 C C . SER A 1 69 ? 4.419 9.146 -11.036 1.00 94.88 69 SER A C 1
ATOM 532 O O . SER A 1 69 ? 4.874 9.980 -11.817 1.00 94.88 69 SER A O 1
ATOM 534 N N . MET A 1 70 ? 4.854 7.877 -11.041 1.00 91.44 70 MET A N 1
ATOM 535 C CA . MET A 1 70 ? 5.771 7.358 -12.063 1.00 91.44 70 MET A CA 1
ATOM 536 C C . MET A 1 70 ? 5.052 7.030 -13.378 1.00 91.44 70 MET A C 1
ATOM 538 O O . MET A 1 70 ? 5.715 6.703 -14.365 1.00 91.44 70 MET A O 1
ATOM 542 N N . GLY A 1 71 ? 3.714 7.079 -13.406 1.00 91.50 71 GLY A N 1
ATOM 543 C CA . GLY A 1 71 ? 2.913 7.013 -14.633 1.00 91.50 71 GLY A CA 1
ATOM 544 C C . GLY A 1 71 ? 2.956 5.663 -15.354 1.00 91.50 71 GLY A C 1
ATOM 545 O O . GLY A 1 71 ? 2.668 5.584 -16.549 1.00 91.50 71 GLY A O 1
ATOM 546 N N . ARG A 1 72 ? 3.344 4.588 -14.659 1.00 88.25 72 ARG A N 1
ATOM 547 C CA . ARG A 1 72 ? 3.361 3.241 -15.242 1.00 88.25 72 ARG A CA 1
ATOM 548 C C . ARG A 1 72 ? 1.932 2.703 -15.377 1.00 88.25 72 ARG A C 1
ATOM 550 O O . ARG A 1 72 ? 1.105 2.974 -14.506 1.00 88.25 72 ARG A O 1
ATOM 557 N N . PRO A 1 73 ? 1.635 1.898 -16.416 1.00 90.0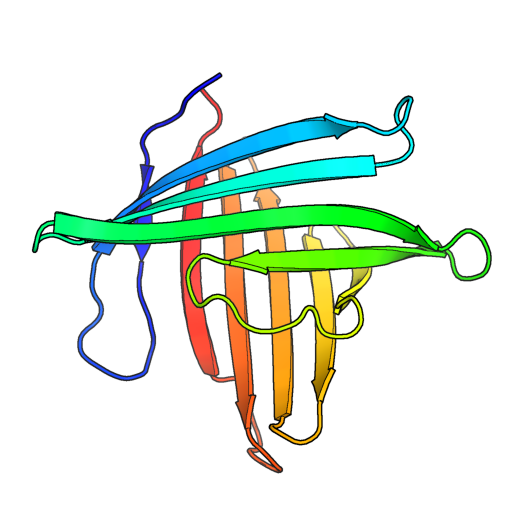0 73 PRO A N 1
ATOM 558 C CA . PRO A 1 73 ? 0.359 1.201 -16.502 1.00 90.00 73 PRO A CA 1
ATOM 559 C C . PRO A 1 73 ? 0.096 0.363 -15.238 1.00 90.00 73 PRO A C 1
ATOM 561 O O . PRO A 1 73 ? 1.038 -0.266 -14.740 1.00 90.00 73 PRO A O 1
ATOM 564 N N . PRO A 1 74 ? -1.150 0.321 -14.731 1.00 87.62 74 PRO A N 1
ATOM 565 C CA . PRO A 1 74 ? -1.491 -0.510 -13.584 1.00 87.62 74 PRO A CA 1
ATOM 566 C C . PRO A 1 74 ? -1.168 -1.985 -13.849 1.00 87.62 74 PRO A C 1
ATOM 568 O O . PRO A 1 74 ? -1.540 -2.543 -14.881 1.00 87.62 74 PRO A O 1
ATOM 571 N N . GLU A 1 75 ? -0.482 -2.624 -12.904 1.00 89.50 75 GLU A N 1
ATOM 572 C CA . GLU A 1 75 ? -0.295 -4.078 -12.897 1.00 89.50 75 GLU A CA 1
ATOM 573 C C . GLU A 1 75 ? -1.506 -4.769 -12.234 1.00 89.50 75 GLU A C 1
ATOM 575 O O . GLU A 1 75 ? -2.415 -4.113 -11.717 1.00 89.50 75 GLU A O 1
ATOM 580 N N . ALA A 1 76 ? -1.505 -6.107 -12.201 1.00 93.44 76 ALA A N 1
ATOM 581 C CA . ALA A 1 76 ? -2.435 -6.878 -11.372 1.00 93.44 76 ALA A CA 1
ATOM 582 C C . ALA A 1 76 ? -2.417 -6.382 -9.904 1.00 93.44 76 ALA A C 1
ATOM 584 O O . ALA A 1 76 ? -1.410 -5.814 -9.462 1.00 93.44 76 ALA A O 1
ATOM 585 N N . PRO A 1 77 ? -3.494 -6.570 -9.120 1.00 96.88 77 PRO A N 1
ATOM 586 C CA . PRO A 1 77 ? -3.477 -6.181 -7.716 1.00 96.88 77 PRO A CA 1
ATOM 587 C C . PRO A 1 77 ? -2.463 -7.016 -6.931 1.00 96.88 77 PRO A C 1
ATOM 589 O O . PRO A 1 77 ? -2.228 -8.187 -7.241 1.00 96.88 77 PRO A O 1
ATOM 592 N N . ALA A 1 78 ? -1.896 -6.430 -5.880 1.00 97.75 78 ALA A N 1
ATOM 593 C CA . ALA A 1 78 ? -1.293 -7.233 -4.826 1.00 97.75 78 ALA A CA 1
ATOM 594 C C . ALA A 1 78 ? -2.406 -7.963 -4.061 1.00 97.75 78 ALA A C 1
ATOM 596 O O . ALA A 1 78 ? -3.488 -7.405 -3.871 1.00 97.75 78 ALA A O 1
ATOM 597 N N . ARG A 1 79 ? -2.152 -9.203 -3.646 1.00 98.06 79 ARG A N 1
ATOM 598 C CA . ARG A 1 79 ? -3.131 -10.081 -2.990 1.00 98.06 79 ARG A CA 1
ATOM 599 C C . ARG A 1 79 ? -2.606 -10.590 -1.656 1.00 98.06 79 ARG A C 1
ATOM 601 O O . ARG A 1 79 ? -1.395 -10.749 -1.503 1.00 98.06 79 ARG A O 1
ATOM 608 N N . GLY A 1 80 ? -3.498 -10.853 -0.709 1.00 97.94 80 GLY A N 1
ATOM 609 C CA . GLY A 1 80 ? -3.151 -11.515 0.545 1.00 97.94 80 GLY A CA 1
ATOM 610 C C . GLY A 1 80 ? -4.200 -11.323 1.633 1.00 97.94 80 GLY A C 1
ATOM 611 O O . GLY A 1 80 ? -5.363 -11.059 1.341 1.00 97.94 80 GLY A O 1
ATOM 612 N N . HIS A 1 81 ? -3.803 -11.467 2.895 1.00 96.81 81 HIS A N 1
ATOM 613 C CA . HIS A 1 81 ? -4.739 -11.578 4.015 1.00 96.81 81 HIS A CA 1
ATOM 614 C C . HIS A 1 81 ? -4.358 -10.689 5.197 1.00 96.81 81 HIS A C 1
ATOM 616 O O . HIS A 1 81 ? -3.201 -10.291 5.370 1.00 96.81 81 HIS A O 1
ATOM 622 N N . TRP A 1 82 ? -5.368 -10.415 6.019 1.00 94.19 82 TRP A N 1
ATOM 623 C CA . TRP A 1 82 ? -5.196 -9.895 7.366 1.00 94.19 82 TRP A CA 1
ATOM 624 C C . TRP A 1 82 ? -4.926 -11.038 8.338 1.00 94.19 82 TRP A C 1
ATOM 626 O O . TRP A 1 82 ? -5.653 -12.027 8.355 1.00 94.19 82 TRP A O 1
ATOM 636 N N . GLU A 1 83 ? -3.926 -10.855 9.186 1.00 94.75 83 GLU A N 1
ATOM 637 C CA . GLU A 1 83 ? -3.594 -11.743 10.294 1.00 94.75 83 GLU A CA 1
ATOM 638 C C . GLU A 1 83 ? -3.095 -10.873 11.454 1.00 94.75 83 GLU A C 1
ATOM 640 O O . GLU A 1 83 ? -2.205 -10.041 11.266 1.00 94.75 83 GLU A O 1
ATOM 645 N N . ASP A 1 84 ? -3.720 -10.985 12.629 1.00 91.69 84 ASP A N 1
ATOM 646 C CA . ASP A 1 84 ? -3.327 -10.274 13.857 1.00 91.69 84 ASP A CA 1
ATOM 647 C C . ASP A 1 84 ? -3.057 -8.764 13.672 1.00 91.69 84 ASP A C 1
ATOM 649 O O . ASP A 1 84 ? -2.019 -8.223 14.061 1.00 91.69 84 ASP A O 1
ATOM 653 N N . GLY A 1 85 ? -3.986 -8.060 13.013 1.00 90.62 85 GLY A N 1
ATOM 654 C CA . GLY A 1 85 ? -3.875 -6.614 12.758 1.00 90.62 85 GLY A CA 1
ATOM 655 C C . GLY A 1 85 ? -2.821 -6.226 11.711 1.00 90.62 85 GLY A C 1
ATOM 656 O O . GLY A 1 85 ? -2.495 -5.044 11.561 1.00 90.62 85 GLY A O 1
ATOM 657 N N . THR A 1 86 ? -2.294 -7.208 10.976 1.00 96.88 86 THR A N 1
ATOM 658 C CA . THR A 1 86 ? -1.305 -7.029 9.915 1.00 96.88 86 THR A CA 1
ATOM 659 C C . THR A 1 86 ? -1.858 -7.529 8.586 1.00 96.88 86 THR A C 1
ATOM 661 O O . THR A 1 86 ? -2.180 -8.701 8.435 1.00 96.88 86 THR A O 1
ATOM 664 N N . LEU A 1 87 ? -1.926 -6.648 7.594 1.00 98.00 87 LEU A N 1
ATOM 665 C CA . LEU A 1 87 ? -2.213 -7.006 6.211 1.00 98.00 87 LEU A CA 1
ATOM 666 C C . LEU A 1 87 ? -0.904 -7.234 5.468 1.00 98.00 87 LEU A C 1
ATOM 668 O O . LEU A 1 87 ? -0.091 -6.313 5.360 1.00 98.00 87 LEU A O 1
ATOM 672 N N . ARG A 1 88 ? -0.716 -8.435 4.923 1.00 98.38 88 ARG A N 1
ATOM 673 C CA . ARG A 1 88 ? 0.399 -8.749 4.023 1.00 98.38 88 ARG A CA 1
ATOM 674 C C . ARG A 1 88 ? -0.138 -8.985 2.624 1.00 98.38 88 ARG A C 1
ATOM 676 O O . ARG A 1 88 ? -1.017 -9.815 2.432 1.00 98.38 88 ARG A O 1
ATOM 683 N N . LEU A 1 89 ? 0.407 -8.249 1.666 1.00 98.50 89 LEU A N 1
ATOM 684 C CA . LEU A 1 89 ? 0.017 -8.281 0.264 1.00 98.50 89 LEU A CA 1
ATOM 685 C C . LEU A 1 89 ? 1.244 -8.545 -0.596 1.00 98.50 89 LEU A C 1
ATOM 687 O O . LEU A 1 89 ? 2.265 -7.877 -0.434 1.00 98.50 89 LEU A O 1
ATOM 691 N N . GLU A 1 90 ? 1.134 -9.462 -1.547 1.00 97.75 90 GLU A N 1
ATOM 692 C CA . GLU A 1 90 ? 2.181 -9.729 -2.525 1.00 97.75 90 GLU A CA 1
ATOM 693 C C . GLU A 1 90 ? 1.667 -9.553 -3.948 1.00 97.75 90 GLU A C 1
ATOM 695 O O . GLU A 1 90 ? 0.548 -9.934 -4.291 1.00 97.75 90 GLU A O 1
ATOM 700 N N . ARG A 1 91 ? 2.524 -9.003 -4.804 1.00 95.88 91 ARG A N 1
ATOM 701 C CA . ARG A 1 91 ? 2.333 -8.987 -6.250 1.00 95.88 91 ARG A CA 1
ATOM 702 C C . ARG A 1 91 ? 3.540 -9.609 -6.920 1.00 95.88 91 ARG A C 1
ATOM 704 O O . ARG A 1 91 ? 4.664 -9.152 -6.724 1.00 95.88 91 ARG A O 1
ATOM 711 N N . ARG A 1 92 ? 3.301 -10.618 -7.754 1.00 93.38 92 ARG A N 1
ATOM 712 C CA . ARG A 1 92 ? 4.332 -11.234 -8.596 1.00 93.38 92 ARG A CA 1
ATOM 713 C C . ARG A 1 92 ? 4.260 -10.651 -10.002 1.00 93.38 92 ARG A C 1
ATOM 715 O O . ARG A 1 92 ? 3.179 -10.548 -10.575 1.00 93.38 92 ARG A O 1
ATOM 722 N N . SER A 1 93 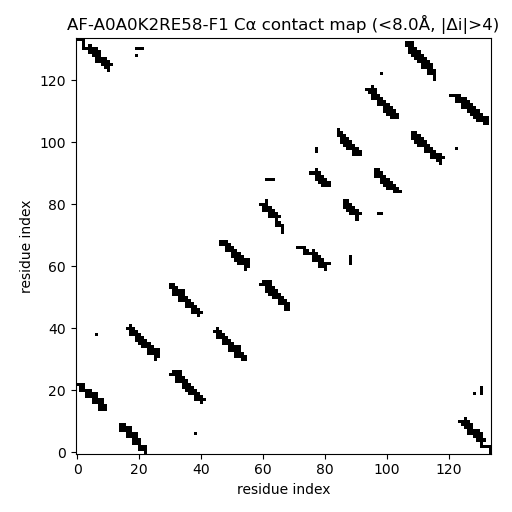? 5.411 -10.293 -10.552 1.00 88.12 93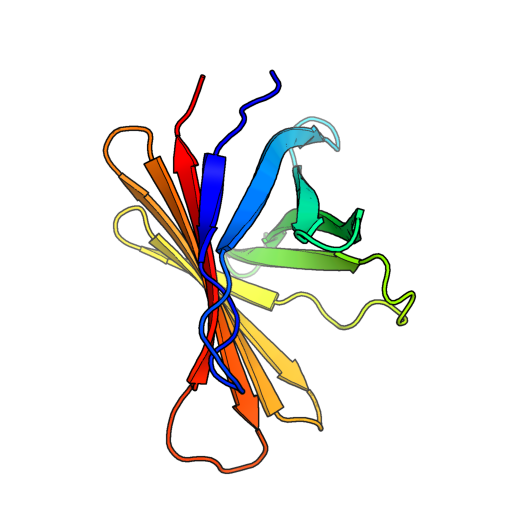 SER A N 1
ATOM 723 C CA . SER A 1 93 ? 5.574 -9.861 -11.938 1.00 88.12 93 SER A CA 1
ATOM 724 C C . SER A 1 93 ? 6.855 -10.468 -12.525 1.00 88.12 93 SER A C 1
ATOM 726 O O . SER A 1 93 ? 7.679 -10.999 -11.775 1.00 88.12 93 SER A O 1
ATOM 728 N N . PRO A 1 94 ? 7.092 -10.361 -13.846 1.00 87.75 94 PRO A N 1
ATOM 729 C CA . PRO A 1 94 ? 8.349 -10.812 -14.448 1.00 87.75 94 PRO A CA 1
ATOM 730 C C . PRO A 1 94 ? 9.608 -10.149 -13.862 1.00 87.75 94 PRO A C 1
ATOM 732 O O . PRO A 1 94 ? 10.700 -10.686 -14.002 1.00 87.75 94 PRO A O 1
ATOM 735 N N . ARG A 1 95 ? 9.481 -8.983 -13.207 1.00 82.69 95 ARG A N 1
ATOM 736 C CA . ARG A 1 95 ? 10.612 -8.269 -12.584 1.00 82.69 95 ARG A CA 1
ATOM 737 C C . ARG A 1 95 ? 10.943 -8.777 -11.175 1.00 82.69 95 ARG A C 1
ATOM 739 O O . ARG A 1 95 ? 11.999 -8.442 -10.645 1.00 82.69 95 ARG A O 1
ATOM 746 N N . GLY A 1 96 ? 10.046 -9.541 -10.554 1.00 91.81 96 GLY A N 1
ATOM 747 C CA . GLY A 1 96 ? 10.181 -10.001 -9.176 1.00 91.81 96 GLY A CA 1
ATOM 748 C C . GLY A 1 96 ? 8.867 -9.973 -8.399 1.00 91.81 96 GLY A C 1
ATOM 749 O O . GLY A 1 96 ? 7.778 -9.844 -8.957 1.00 91.81 96 GLY A O 1
ATOM 750 N N . THR A 1 97 ? 8.969 -10.105 -7.079 1.00 95.75 97 THR A N 1
ATOM 751 C CA . THR A 1 97 ? 7.837 -10.020 -6.149 1.00 95.75 97 THR A CA 1
ATOM 752 C C . THR A 1 97 ? 7.917 -8.725 -5.348 1.00 95.75 97 THR A C 1
ATOM 754 O O . THR A 1 97 ? 8.916 -8.481 -4.673 1.00 95.75 97 THR A O 1
ATOM 757 N N . ALA A 1 98 ? 6.866 -7.910 -5.400 1.00 95.44 98 ALA A N 1
ATOM 758 C CA . ALA A 1 98 ? 6.663 -6.803 -4.474 1.00 95.44 98 ALA A CA 1
ATOM 759 C C . ALA A 1 98 ? 5.836 -7.291 -3.284 1.00 95.44 98 ALA A C 1
ATOM 761 O O . ALA A 1 98 ? 4.830 -7.974 -3.479 1.00 95.44 98 ALA A O 1
ATOM 762 N N . ARG A 1 99 ? 6.248 -6.935 -2.067 1.00 97.75 99 ARG A N 1
ATOM 763 C CA . ARG A 1 99 ? 5.504 -7.214 -0.838 1.00 97.75 99 ARG A CA 1
ATOM 764 C C . ARG A 1 99 ? 5.206 -5.920 -0.106 1.00 97.75 99 ARG A C 1
ATOM 766 O O . ARG A 1 99 ? 6.082 -5.075 0.055 1.00 97.75 99 ARG A O 1
ATOM 773 N N . HIS A 1 100 ? 3.973 -5.792 0.356 1.00 98.00 100 HIS A N 1
ATOM 774 C CA . HIS A 1 100 ? 3.511 -4.674 1.155 1.00 98.00 100 HIS A CA 1
ATOM 775 C C . HIS A 1 100 ? 2.920 -5.201 2.453 1.00 98.00 100 HIS A C 1
ATOM 777 O O . HIS A 1 100 ? 2.048 -6.066 2.442 1.00 98.00 100 HIS A O 1
ATOM 783 N N . THR A 1 101 ? 3.404 -4.670 3.569 1.00 98.31 101 THR A N 1
ATOM 784 C CA . THR A 1 101 ? 2.910 -5.000 4.903 1.00 98.31 101 THR A CA 1
ATOM 785 C C . THR A 1 101 ? 2.342 -3.744 5.538 1.00 98.31 101 THR A C 1
ATOM 787 O O . THR A 1 101 ? 3.080 -2.782 5.736 1.00 98.31 101 THR A O 1
ATOM 790 N N . PHE A 1 102 ? 1.052 -3.755 5.864 1.00 97.12 102 PHE A N 1
ATOM 791 C CA . PHE A 1 102 ? 0.383 -2.698 6.616 1.00 97.12 102 PHE A CA 1
ATOM 792 C C . PHE A 1 102 ? 0.057 -3.228 8.008 1.00 97.12 102 PHE A C 1
ATOM 794 O O . PHE A 1 102 ? -0.717 -4.170 8.147 1.00 97.12 102 PHE A O 1
ATOM 801 N N . LYS A 1 103 ? 0.641 -2.630 9.043 1.00 96.94 103 LYS A N 1
ATOM 802 C CA . LYS A 1 103 ? 0.360 -2.961 10.441 1.00 96.94 103 LYS A CA 1
ATOM 803 C C . LYS A 1 103 ? -0.250 -1.752 11.130 1.00 96.94 103 LYS A C 1
ATOM 805 O O . LYS A 1 103 ? 0.329 -0.669 11.067 1.00 96.94 103 LYS A O 1
ATOM 810 N N . VAL A 1 104 ? -1.378 -1.942 11.807 1.00 90.81 104 VAL A N 1
ATOM 811 C CA . VAL A 1 104 ? -1.988 -0.909 12.652 1.00 90.81 104 VAL A CA 1
ATOM 812 C C . VAL A 1 104 ? -1.858 -1.327 14.108 1.00 90.81 104 VAL A C 1
ATOM 814 O O . VAL A 1 104 ? -2.347 -2.382 14.494 1.00 90.81 104 VAL A O 1
ATOM 817 N N . ASP A 1 105 ? -1.202 -0.497 14.911 1.00 91.19 105 ASP A N 1
ATOM 818 C CA . ASP A 1 105 ? -0.963 -0.760 16.329 1.00 91.19 105 ASP A CA 1
ATOM 819 C C . ASP A 1 105 ? -0.976 0.556 17.112 1.00 91.19 105 ASP A C 1
ATOM 821 O O . ASP A 1 105 ? -0.316 1.518 16.722 1.00 91.19 105 ASP A O 1
ATOM 825 N N . GLY A 1 106 ? -1.781 0.642 18.174 1.00 88.81 106 GLY A N 1
ATOM 826 C CA . GLY A 1 106 ? -1.869 1.846 19.013 1.00 88.81 106 GLY A CA 1
ATOM 827 C C . GLY A 1 106 ? -2.179 3.150 18.257 1.00 88.81 106 GLY A C 1
ATOM 828 O O . GLY A 1 106 ? -1.670 4.205 18.623 1.00 88.81 106 GLY A O 1
ATOM 829 N N . GLY A 1 107 ? -2.962 3.096 17.170 1.00 86.88 107 GLY A N 1
ATOM 830 C CA . GLY A 1 107 ? -3.251 4.267 16.325 1.00 86.88 107 GLY A CA 1
ATOM 831 C C . GLY A 1 107 ? -2.105 4.687 15.393 1.00 86.88 107 GLY A C 1
ATOM 832 O O . GLY A 1 107 ? -2.182 5.742 14.759 1.00 86.88 107 GLY A O 1
ATOM 833 N N . VAL A 1 108 ? -1.061 3.864 15.289 1.00 90.56 108 VAL A N 1
ATOM 834 C CA . VAL A 1 108 ? 0.064 4.028 14.370 1.00 90.56 108 VAL A CA 1
ATOM 835 C C . VAL A 1 108 ? -0.078 3.034 13.224 1.00 90.56 108 VAL A C 1
ATOM 837 O O . VAL A 1 108 ? -0.148 1.826 13.440 1.00 90.56 108 VAL A O 1
ATOM 840 N N . LEU A 1 109 ? -0.094 3.541 11.996 1.00 92.25 109 LEU A N 1
ATOM 841 C CA . LEU A 1 109 ? 0.047 2.741 10.789 1.00 92.25 109 LEU A CA 1
ATOM 842 C C . LEU A 1 109 ? 1.529 2.649 10.420 1.00 92.25 109 LEU A C 1
ATOM 844 O O . LEU A 1 109 ? 2.172 3.664 10.165 1.00 92.25 109 LEU A O 1
ATOM 848 N N . THR A 1 110 ? 2.049 1.429 10.333 1.00 94.69 110 THR A N 1
ATOM 849 C CA . THR A 1 110 ? 3.344 1.144 9.710 1.00 94.69 110 THR A CA 1
ATOM 850 C C . THR A 1 110 ? 3.111 0.466 8.368 1.00 94.69 110 THR A C 1
ATOM 852 O O . THR A 1 110 ? 2.493 -0.596 8.314 1.00 94.69 110 THR A O 1
ATOM 855 N N . HIS A 1 111 ? 3.605 1.068 7.288 1.00 95.44 111 HIS A N 1
ATOM 856 C CA . HIS A 1 111 ? 3.605 0.480 5.949 1.00 95.44 111 HIS A CA 1
ATOM 857 C C . HIS A 1 111 ? 5.035 0.196 5.504 1.00 95.44 111 HIS A C 1
ATOM 859 O O . HIS A 1 111 ? 5.814 1.125 5.300 1.00 95.44 111 HIS A O 1
ATOM 865 N N . THR A 1 112 ? 5.362 -1.080 5.323 1.00 96.56 112 THR A N 1
ATOM 866 C CA . THR A 1 112 ? 6.639 -1.520 4.755 1.00 96.56 112 THR A CA 1
ATOM 867 C C . THR A 1 112 ? 6.410 -1.997 3.327 1.00 96.56 112 THR A C 1
ATOM 869 O O . THR A 1 112 ? 5.563 -2.863 3.106 1.00 96.56 112 THR A O 1
ATOM 872 N N . ALA A 1 113 ? 7.164 -1.461 2.368 1.00 94.69 113 ALA A N 1
ATOM 873 C CA . ALA A 1 113 ? 7.222 -1.977 1.004 1.00 94.69 113 ALA A CA 1
ATOM 874 C C . ALA A 1 113 ? 8.595 -2.595 0.731 1.00 94.69 113 ALA A C 1
ATOM 876 O O . ALA A 1 113 ? 9.633 -2.021 1.069 1.00 94.69 113 ALA A O 1
ATOM 877 N N . GLU A 1 114 ? 8.593 -3.779 0.131 1.00 96.19 114 GLU A N 1
ATOM 878 C CA . GLU A 1 114 ? 9.775 -4.606 -0.082 1.00 96.19 114 GLU A CA 1
ATOM 879 C C . GLU A 1 114 ? 9.763 -5.210 -1.486 1.00 96.19 114 GLU A C 1
ATOM 881 O O . GLU A 1 114 ? 8.706 -5.433 -2.080 1.00 96.19 114 GLU A O 1
ATOM 886 N N . LEU A 1 115 ? 10.950 -5.513 -2.007 1.00 94.94 115 LEU A N 1
ATOM 887 C CA . LEU A 1 115 ? 11.129 -6.164 -3.300 1.00 94.94 115 LEU A CA 1
ATOM 888 C C . LEU A 1 115 ? 12.029 -7.386 -3.167 1.00 94.94 115 LEU A C 1
ATOM 890 O O . LEU A 1 115 ? 13.069 -7.343 -2.514 1.00 94.94 115 LEU A O 1
ATOM 894 N N . ARG A 1 116 ? 11.649 -8.457 -3.855 1.00 95.50 116 ARG A N 1
ATOM 895 C CA . ARG A 1 116 ? 12.512 -9.592 -4.172 1.00 95.50 116 ARG A CA 1
ATOM 896 C C . ARG A 1 116 ? 12.649 -9.662 -5.688 1.00 95.50 116 ARG A C 1
ATOM 898 O O . ARG A 1 116 ? 11.684 -9.999 -6.371 1.00 95.50 116 ARG A O 1
ATOM 905 N N . LEU A 1 117 ? 13.811 -9.282 -6.210 1.00 91.06 117 LEU A N 1
ATOM 906 C CA . LEU A 1 117 ? 14.081 -9.244 -7.651 1.00 91.06 117 LEU A CA 1
ATOM 907 C C . LEU A 1 117 ? 14.557 -10.611 -8.143 1.00 91.06 117 LEU A C 1
ATOM 909 O O . LEU A 1 117 ? 15.439 -11.199 -7.519 1.00 91.06 117 LEU A O 1
ATOM 913 N N . GLY A 1 118 ? 14.002 -11.092 -9.260 1.00 87.50 118 GLY A N 1
ATOM 914 C CA . GLY A 1 118 ? 14.331 -12.414 -9.809 1.00 87.50 118 GLY A CA 1
ATOM 915 C C . GLY A 1 118 ? 14.304 -13.513 -8.739 1.00 87.50 118 GLY A C 1
ATOM 916 O O . GLY A 1 118 ? 13.358 -13.589 -7.952 1.00 87.50 118 GLY A O 1
ATOM 917 N N . ASP A 1 119 ? 15.385 -14.292 -8.676 1.00 84.44 119 ASP A N 1
ATOM 918 C CA . ASP A 1 119 ? 15.570 -15.396 -7.723 1.00 84.44 119 ASP A CA 1
ATOM 919 C C . ASP A 1 119 ? 16.340 -14.986 -6.455 1.00 84.44 119 ASP A C 1
ATOM 921 O O . ASP A 1 119 ? 16.927 -15.829 -5.773 1.00 84.44 119 ASP A O 1
ATOM 925 N N . ALA A 1 120 ? 16.379 -13.688 -6.123 1.00 89.50 120 ALA A N 1
ATOM 926 C CA . ALA A 1 120 ? 17.015 -13.230 -4.891 1.00 89.50 120 ALA A CA 1
ATOM 927 C C . ALA A 1 120 ? 16.436 -13.984 -3.673 1.00 89.50 120 ALA A C 1
ATOM 929 O O . ALA A 1 120 ? 15.218 -14.158 -3.579 1.00 89.50 120 ALA A O 1
ATOM 930 N N . PRO A 1 121 ? 17.271 -14.413 -2.709 1.00 90.12 121 PRO A N 1
ATOM 931 C CA . PRO A 1 121 ? 16.822 -15.296 -1.632 1.00 90.12 121 PRO A CA 1
ATOM 932 C C . PRO A 1 121 ? 15.900 -14.595 -0.626 1.00 90.12 121 PRO A C 1
ATOM 934 O O . PRO A 1 121 ? 15.153 -15.252 0.097 1.00 90.12 121 PRO A O 1
ATOM 937 N N . THR A 1 122 ? 15.942 -13.263 -0.561 1.00 93.25 122 THR A N 1
ATOM 938 C CA . THR A 1 122 ? 15.244 -12.470 0.451 1.00 93.25 122 THR A CA 1
ATOM 939 C C . THR A 1 122 ? 14.567 -11.242 -0.149 1.00 93.25 122 THR A C 1
ATOM 941 O O . THR A 1 122 ? 14.941 -10.735 -1.207 1.00 93.25 122 THR A O 1
ATOM 944 N N . PHE A 1 123 ? 13.549 -10.755 0.558 1.00 94.38 123 PHE A N 1
ATOM 945 C CA . PHE A 1 123 ? 12.981 -9.436 0.314 1.00 94.38 123 PHE A CA 1
ATOM 946 C C . PHE A 1 123 ? 13.910 -8.359 0.876 1.00 94.38 123 PHE A C 1
ATOM 948 O O . PHE A 1 123 ? 14.453 -8.509 1.970 1.00 94.38 123 PHE A O 1
ATOM 955 N N . SER A 1 124 ? 14.066 -7.270 0.130 1.00 92.31 124 SER 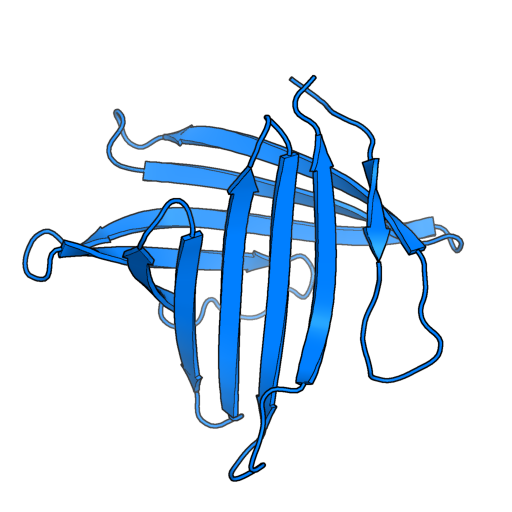A N 1
ATOM 956 C CA . SER A 1 124 ? 14.787 -6.072 0.557 1.00 92.31 124 SER A CA 1
ATOM 957 C C . SER A 1 124 ? 13.796 -4.917 0.718 1.00 92.31 124 SER A C 1
ATOM 959 O O . SER A 1 124 ? 13.089 -4.596 -0.245 1.00 92.31 124 SER A O 1
ATOM 961 N N . PRO A 1 125 ? 13.702 -4.289 1.904 1.00 90.81 125 PRO A N 1
ATOM 962 C CA . PRO A 1 125 ? 12.803 -3.165 2.116 1.00 90.81 125 PRO A CA 1
ATOM 963 C C . PRO A 1 125 ? 13.262 -1.952 1.319 1.00 90.81 125 PRO A C 1
ATOM 965 O O . PRO A 1 125 ? 14.434 -1.605 1.296 1.00 90.81 125 PRO A O 1
ATOM 968 N N . PHE A 1 126 ? 12.323 -1.269 0.688 1.00 87.38 126 PHE A N 1
ATOM 969 C CA . PHE A 1 126 ? 12.589 -0.044 -0.053 1.00 87.38 126 PHE A CA 1
ATOM 970 C C . PHE A 1 126 ? 11.699 1.111 0.456 1.00 87.38 126 PHE A C 1
ATOM 972 O O . PHE A 1 126 ? 11.862 2.261 0.085 1.00 87.38 126 PHE A O 1
ATOM 979 N N . MET A 1 127 ? 10.770 0.873 1.370 1.00 89.25 127 MET A N 1
ATOM 980 C CA . MET A 1 127 ? 10.069 1.974 2.022 1.00 89.25 127 MET A CA 1
ATOM 981 C C . MET A 1 127 ? 9.559 1.521 3.374 1.00 89.25 127 MET A C 1
ATOM 983 O O . MET A 1 127 ? 9.035 0.414 3.493 1.00 89.25 127 MET A O 1
ATOM 987 N N . VAL A 1 128 ? 9.663 2.397 4.368 1.00 91.69 128 VAL A N 1
ATOM 988 C CA . VAL A 1 128 ? 8.938 2.282 5.629 1.00 91.69 128 VAL A CA 1
ATOM 989 C C . VAL A 1 128 ? 8.272 3.619 5.933 1.00 91.69 128 VAL A C 1
ATOM 991 O O . VAL A 1 128 ? 8.938 4.611 6.219 1.00 91.69 128 VAL A O 1
ATOM 994 N N . SER A 1 129 ? 6.946 3.646 5.916 1.00 89.88 129 SER A N 1
ATOM 995 C CA . SER A 1 129 ? 6.165 4.796 6.376 1.00 89.88 129 SER A CA 1
ATOM 996 C C . SER A 1 129 ? 5.602 4.511 7.763 1.00 89.88 129 SER A C 1
ATOM 998 O O . SER A 1 129 ? 5.048 3.435 7.989 1.00 89.88 129 SER A O 1
ATOM 1000 N N . VAL A 1 130 ? 5.742 5.463 8.689 1.00 92.12 130 VAL A N 1
ATOM 1001 C CA . VAL A 1 130 ? 5.173 5.386 10.042 1.00 92.12 130 VAL A CA 1
ATOM 1002 C C . VAL A 1 130 ? 4.281 6.601 10.248 1.00 92.12 130 VAL A C 1
ATOM 1004 O O . VAL A 1 130 ? 4.757 7.714 10.460 1.00 92.12 130 VAL A O 1
ATOM 1007 N N . CYS A 1 131 ? 2.976 6.383 10.186 1.00 87.00 131 CYS A N 1
ATOM 1008 C CA . CYS A 1 131 ? 1.976 7.439 10.228 1.00 87.00 131 CYS A CA 1
ATOM 1009 C C . CYS A 1 131 ? 1.151 7.306 11.505 1.00 87.00 131 CYS A C 1
ATOM 1011 O O . CYS A 1 131 ? 0.660 6.223 11.825 1.00 87.00 131 CYS A O 1
ATOM 1013 N N . ARG A 1 132 ? 0.979 8.403 12.242 1.00 86.81 132 ARG A N 1
ATOM 1014 C CA . ARG A 1 132 ? 0.057 8.447 13.381 1.00 86.81 132 ARG A CA 1
ATOM 1015 C C . ARG A 1 132 ? -1.274 9.016 12.932 1.00 86.81 132 ARG A C 1
ATOM 1017 O O . ARG A 1 132 ? -1.315 9.917 12.098 1.00 86.81 132 ARG A O 1
ATOM 1024 N N . ARG A 1 133 ? -2.353 8.481 13.494 1.00 80.44 133 ARG A N 1
ATOM 1025 C CA . ARG A 1 133 ? -3.676 9.073 13.332 1.00 80.44 133 ARG A CA 1
ATOM 1026 C C . ARG A 1 133 ? -3.721 10.431 14.038 1.00 80.44 133 ARG A C 1
ATOM 1028 O O . ARG A 1 133 ? -3.266 10.536 15.175 1.00 80.44 133 ARG A O 1
ATOM 1035 N N . VAL A 1 134 ? -4.307 11.416 13.363 1.00 72.25 134 VAL A N 1
ATOM 1036 C CA . VAL A 1 134 ? -4.621 12.756 13.880 1.00 72.25 134 VAL A CA 1
ATOM 1037 C C . VAL A 1 134 ? -6.124 12.998 13.885 1.00 72.25 134 VAL A C 1
ATOM 1039 O O . VAL A 1 134 ? -6.831 12.360 13.063 1.00 72.25 134 VAL A O 1
#

Secondary structure (DSSP, 8-state):
----EEEE--SSSS--EEEEEEEEEEEGGGTEEEEEEEEE-TTS-EEEEEEEEEE-TTT--EEEEEEETT-PPP-PPEEEEEETTEEEEEEEETTEEEEEEEEEETTEEEEEEEEEETT-SS-EEEEEEEEE--

Sequence (134 aa):
MAGEHRACGLALGTRRTADAEVTFSRAAGGYALVQSYRHIEPDGTHFEGHGVFTVDPDHGETLWYYVDSMGRPPEAPARGHWEDGTLRLERRSPRGTARHTFKVDGGVLTHTAELRLGDAPTFSPFMVSVCRRV

Mean predicted aligned error: 6.1 Å